Protein AF-A0A352XMZ4-F1 (afdb_monomer_lite)

Structure (mmCIF, N/CA/C/O backbone):
data_AF-A0A352XMZ4-F1
#
_entry.id   AF-A0A352XMZ4-F1
#
loop_
_atom_site.group_PDB
_atom_site.id
_atom_site.type_symbol
_atom_site.label_atom_id
_atom_site.label_alt_id
_atom_site.label_comp_id
_atom_site.label_asym_id
_atom_site.label_entity_id
_atom_site.label_seq_id
_atom_site.pdbx_PDB_ins_code
_atom_site.Cartn_x
_atom_site.Cartn_y
_atom_site.Cartn_z
_atom_site.occupancy
_atom_site.B_iso_or_equiv
_atom_site.auth_seq_id
_atom_site.auth_comp_id
_atom_site.auth_asym_id
_atom_site.auth_atom_id
_atom_site.pdbx_PDB_model_num
ATOM 1 N N . ARG A 1 1 ? 31.412 6.198 -8.043 1.00 80.88 1 ARG A N 1
ATOM 2 C CA . ARG A 1 1 ? 30.135 5.512 -8.355 1.00 80.88 1 ARG A CA 1
ATOM 3 C C . ARG A 1 1 ? 30.346 4.757 -9.650 1.00 80.88 1 ARG A C 1
ATOM 5 O O . ARG A 1 1 ? 30.890 5.352 -10.569 1.00 80.88 1 ARG A O 1
ATOM 12 N N . GLU A 1 2 ? 29.984 3.483 -9.696 1.00 91.50 2 GLU A N 1
ATOM 13 C CA . GLU A 1 2 ? 30.024 2.706 -10.934 1.00 91.50 2 GLU A CA 1
ATOM 14 C C . GLU A 1 2 ? 28.784 3.038 -11.775 1.00 91.50 2 GLU A C 1
ATOM 16 O O . GLU A 1 2 ? 27.682 3.142 -11.234 1.00 91.50 2 GLU A O 1
ATOM 21 N N . LEU A 1 3 ? 28.972 3.283 -13.074 1.00 89.38 3 LEU A N 1
ATOM 22 C CA . LEU A 1 3 ? 27.888 3.588 -14.007 1.00 89.38 3 LEU A CA 1
ATOM 23 C C . LEU A 1 3 ? 27.690 2.393 -14.942 1.00 89.38 3 LEU A C 1
ATOM 25 O O . LEU A 1 3 ? 28.551 2.095 -15.763 1.00 89.38 3 LEU A O 1
ATOM 29 N N . HIS A 1 4 ? 26.541 1.726 -14.845 1.00 92.94 4 HIS A N 1
ATOM 30 C CA . HIS A 1 4 ? 26.196 0.570 -15.680 1.00 92.94 4 HIS A CA 1
ATOM 31 C C . HIS A 1 4 ? 25.410 0.982 -16.931 1.00 92.94 4 HIS A C 1
ATOM 33 O O . HIS A 1 4 ? 24.277 0.550 -17.135 1.00 92.94 4 HIS A O 1
ATOM 39 N N . VAL A 1 5 ? 26.016 1.835 -17.761 1.00 93.62 5 VAL A N 1
ATOM 40 C CA . VAL A 1 5 ? 25.349 2.487 -18.903 1.00 93.62 5 VAL A CA 1
ATOM 41 C C . VAL A 1 5 ? 24.702 1.479 -19.856 1.00 93.62 5 VAL A C 1
ATOM 43 O O . VAL A 1 5 ? 23.531 1.631 -20.182 1.00 93.62 5 VAL A O 1
ATOM 46 N N . GLU A 1 6 ? 25.412 0.418 -20.250 1.00 95.44 6 GLU A N 1
ATOM 47 C CA . GLU A 1 6 ? 24.882 -0.586 -21.188 1.00 95.44 6 GLU A CA 1
ATOM 48 C C . GLU A 1 6 ? 23.616 -1.276 -20.663 1.00 95.44 6 GLU A C 1
ATOM 50 O O . GLU A 1 6 ? 22.633 -1.416 -21.389 1.00 95.44 6 GLU A O 1
ATOM 55 N N . LYS A 1 7 ? 23.606 -1.654 -19.378 1.00 94.38 7 LYS A N 1
ATOM 56 C CA . LYS A 1 7 ? 22.450 -2.305 -18.744 1.00 94.38 7 LYS A CA 1
ATOM 57 C C . LYS A 1 7 ? 21.257 -1.358 -18.650 1.00 94.38 7 LYS A C 1
ATOM 59 O O . LYS A 1 7 ? 20.125 -1.783 -18.867 1.00 94.38 7 LYS A O 1
ATOM 64 N N . SER A 1 8 ? 21.512 -0.081 -18.363 1.00 93.00 8 SER A N 1
ATOM 65 C CA . SER A 1 8 ? 20.471 0.945 -18.357 1.00 93.00 8 SER A CA 1
ATOM 66 C C . SER A 1 8 ? 19.879 1.137 -19.751 1.00 93.00 8 SER A C 1
ATOM 68 O O . SER A 1 8 ? 18.665 1.079 -19.895 1.00 93.00 8 SER A O 1
ATOM 70 N N . MET A 1 9 ? 20.717 1.277 -20.785 1.00 93.62 9 MET A N 1
ATOM 71 C CA . MET A 1 9 ? 20.260 1.430 -22.173 1.00 93.62 9 MET A CA 1
ATOM 72 C C . MET A 1 9 ? 19.422 0.239 -22.646 1.00 93.62 9 MET A C 1
ATOM 74 O O . MET A 1 9 ? 18.446 0.433 -23.360 1.00 93.62 9 MET A O 1
ATOM 78 N N . ALA A 1 10 ? 19.766 -0.978 -22.215 1.00 93.38 10 ALA A N 1
ATOM 79 C CA . ALA A 1 10 ? 19.003 -2.184 -22.533 1.00 93.38 10 ALA A CA 1
ATOM 80 C C . ALA A 1 10 ? 17.645 -2.278 -21.808 1.00 93.38 10 ALA A C 1
ATOM 82 O O . ALA A 1 10 ? 16.794 -3.059 -22.224 1.00 93.38 10 ALA A O 1
ATOM 83 N N . SER A 1 11 ? 17.447 -1.516 -20.727 1.00 92.31 11 SER A N 1
ATOM 84 C CA . SER A 1 11 ? 16.246 -1.579 -19.877 1.00 92.31 11 SER A CA 1
ATOM 85 C C . SER A 1 11 ? 15.297 -0.389 -20.065 1.00 92.31 11 SER A C 1
ATOM 87 O O . SER A 1 11 ? 14.227 -0.373 -19.463 1.00 92.31 11 SER A O 1
ATOM 89 N N . ILE A 1 12 ? 15.681 0.614 -20.861 1.00 90.38 12 ILE A N 1
ATOM 90 C CA . ILE A 1 12 ? 14.845 1.781 -21.164 1.00 90.38 12 ILE A CA 1
ATOM 91 C C . ILE A 1 12 ? 13.960 1.455 -22.366 1.00 90.38 12 ILE A C 1
ATOM 93 O O . ILE A 1 12 ? 14.461 1.188 -23.459 1.00 90.38 12 ILE A O 1
ATOM 97 N N . ASP A 1 13 ? 12.643 1.545 -22.194 1.00 90.12 13 ASP A N 1
ATOM 98 C CA . ASP A 1 13 ? 11.735 1.661 -23.332 1.00 90.12 13 ASP A CA 1
ATOM 99 C C . ASP A 1 13 ? 11.601 3.139 -23.714 1.00 90.12 13 ASP A C 1
ATOM 101 O O . ASP A 1 13 ? 10.923 3.919 -23.055 1.00 90.12 13 ASP A O 1
ATOM 105 N N . PHE A 1 14 ? 12.268 3.542 -24.797 1.00 87.75 14 PHE A N 1
ATOM 106 C CA . PHE A 1 14 ? 12.270 4.930 -25.283 1.00 87.75 14 PHE A CA 1
ATOM 107 C C . PHE A 1 14 ? 10.926 5.398 -25.850 1.00 87.75 14 PHE A C 1
ATOM 109 O O . PHE A 1 14 ? 10.795 6.556 -26.247 1.00 87.75 14 PHE A O 1
ATOM 116 N N . ARG A 1 15 ? 9.949 4.495 -25.946 1.00 91.62 15 ARG A N 1
ATOM 117 C CA . ARG A 1 15 ? 8.584 4.803 -26.378 1.00 91.62 15 ARG A CA 1
ATOM 118 C C . ARG A 1 15 ? 7.611 4.837 -25.208 1.00 91.62 15 ARG A C 1
ATOM 120 O O . ARG A 1 15 ? 6.438 5.120 -25.441 1.00 91.62 15 ARG A O 1
ATOM 127 N N . ASP A 1 16 ? 8.078 4.521 -24.001 1.00 88.44 16 ASP A N 1
ATOM 128 C CA . ASP A 1 16 ? 7.254 4.594 -22.808 1.00 88.44 16 ASP A CA 1
ATOM 129 C C . ASP A 1 16 ? 6.807 6.040 -22.582 1.00 88.44 16 ASP A C 1
ATOM 131 O O . ASP A 1 16 ? 7.581 6.991 -22.734 1.00 88.44 16 ASP A O 1
ATOM 135 N N . ILE A 1 17 ? 5.529 6.194 -22.267 1.00 85.50 17 ILE A N 1
ATOM 136 C CA . ILE A 1 17 ? 4.900 7.480 -22.001 1.00 85.50 17 ILE A CA 1
ATOM 137 C C . ILE A 1 17 ? 4.302 7.423 -20.610 1.00 85.50 17 ILE A C 1
ATOM 139 O O . ILE A 1 17 ? 3.696 6.426 -20.221 1.00 85.50 17 ILE A O 1
ATOM 143 N N . GLU A 1 18 ? 4.456 8.511 -19.863 1.00 80.19 18 GLU A N 1
ATOM 144 C CA . GLU A 1 18 ? 3.935 8.561 -18.507 1.00 80.19 18 GLU A CA 1
ATOM 145 C C . GLU A 1 18 ? 2.407 8.364 -18.531 1.00 80.19 18 GLU A C 1
ATOM 147 O O . GLU A 1 18 ? 1.696 9.109 -19.223 1.00 80.19 18 GLU A O 1
ATOM 152 N N . PRO A 1 19 ? 1.880 7.340 -17.832 1.00 77.38 19 PRO A N 1
ATOM 153 C CA . PRO A 1 19 ? 0.449 7.104 -17.794 1.00 77.38 19 PRO A CA 1
ATOM 154 C C . PRO A 1 19 ? -0.251 8.271 -17.094 1.00 77.38 19 PRO A C 1
ATOM 156 O O . PRO A 1 19 ? 0.280 8.886 -16.170 1.00 77.38 19 PRO A O 1
ATOM 159 N N . GLN A 1 20 ? -1.479 8.567 -17.518 1.00 78.19 20 GLN A N 1
ATOM 160 C CA . GLN A 1 20 ? -2.294 9.575 -16.845 1.00 78.19 20 GLN A CA 1
ATOM 161 C C . GLN A 1 20 ? -2.614 9.110 -15.420 1.00 78.19 20 GLN A C 1
ATOM 163 O O . GLN A 1 20 ? -3.150 8.019 -15.220 1.00 78.19 20 GLN A O 1
ATOM 168 N N . ILE A 1 21 ? -2.296 9.945 -14.431 1.00 71.44 21 ILE A N 1
ATOM 169 C CA . ILE A 1 21 ? -2.638 9.684 -13.033 1.00 71.44 21 ILE A CA 1
ATOM 170 C C . ILE A 1 21 ? -4.090 10.104 -12.815 1.00 71.44 21 ILE A C 1
ATOM 172 O O . ILE A 1 21 ? -4.423 11.287 -12.881 1.00 71.44 21 ILE A O 1
ATOM 176 N N . GLU A 1 22 ? -4.962 9.145 -12.514 1.00 71.81 22 GLU A N 1
ATOM 177 C CA . GLU A 1 22 ? -6.327 9.460 -12.104 1.00 71.81 22 GLU A CA 1
ATOM 178 C C . GLU A 1 22 ? -6.329 10.079 -10.702 1.00 71.81 22 GLU A C 1
ATOM 180 O O . GLU A 1 22 ? -6.132 9.399 -9.696 1.00 71.81 22 GLU A O 1
ATOM 185 N N . CYS A 1 23 ? -6.600 11.383 -10.611 1.00 66.19 23 CYS A N 1
ATOM 186 C CA . CYS A 1 23 ? -6.618 12.096 -9.329 1.00 66.19 23 CYS A CA 1
ATOM 187 C C . CYS A 1 23 ? -7.720 11.617 -8.360 1.00 66.19 23 CYS A C 1
ATOM 189 O O . CYS A 1 23 ? -7.673 11.955 -7.181 1.00 66.19 23 CYS A O 1
ATOM 191 N N . ASN A 1 24 ? -8.693 10.832 -8.840 1.00 65.69 24 ASN A N 1
ATOM 192 C CA . ASN A 1 24 ? -9.849 10.350 -8.078 1.00 65.69 24 ASN A CA 1
ATOM 193 C C . ASN A 1 24 ? -9.892 8.816 -7.939 1.00 65.69 24 ASN A C 1
ATOM 195 O O . ASN A 1 24 ? -10.969 8.262 -7.724 1.00 65.69 24 ASN A O 1
ATOM 199 N N . ALA A 1 25 ? -8.751 8.120 -8.007 1.00 67.00 25 ALA A N 1
ATOM 200 C CA . ALA A 1 25 ? -8.667 6.654 -7.874 1.00 67.00 25 ALA A CA 1
ATOM 201 C C . ALA A 1 25 ? -9.084 6.096 -6.484 1.00 67.00 25 ALA A C 1
ATOM 203 O O . ALA A 1 25 ? -8.910 4.911 -6.184 1.00 67.00 25 ALA A O 1
ATOM 204 N N . GLY A 1 26 ? -9.648 6.937 -5.610 1.00 81.31 26 GLY A N 1
ATOM 205 C CA . GLY A 1 26 ? -10.047 6.579 -4.257 1.00 81.31 26 GLY A CA 1
ATOM 206 C C . GLY A 1 26 ? -8.827 6.264 -3.398 1.00 81.31 26 GLY A C 1
ATOM 207 O O . GLY A 1 26 ? -7.942 7.101 -3.234 1.00 81.31 26 GLY A O 1
ATOM 208 N N . PHE A 1 27 ? -8.793 5.058 -2.834 1.00 84.94 27 PHE A N 1
ATOM 209 C CA . PHE A 1 27 ? -7.709 4.620 -1.953 1.00 84.94 27 PHE A CA 1
ATOM 210 C C . PHE A 1 27 ? -6.594 3.874 -2.691 1.00 84.94 27 PHE A C 1
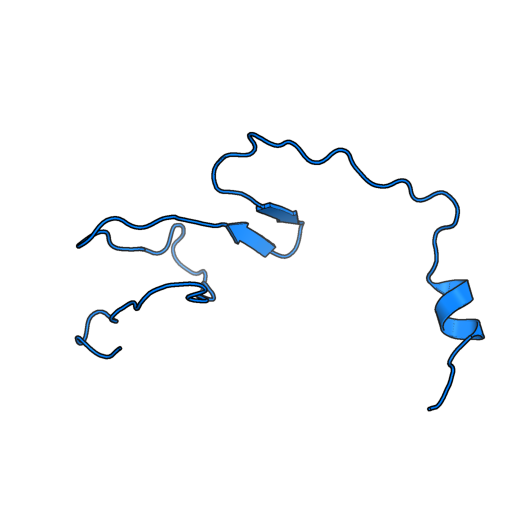ATOM 212 O O . PHE A 1 27 ? -5.518 3.714 -2.126 1.00 84.94 27 PHE A O 1
ATOM 219 N N . VAL A 1 28 ? -6.811 3.420 -3.931 1.00 87.56 28 VAL A N 1
ATOM 220 C CA . VAL A 1 28 ? -5.838 2.603 -4.672 1.00 87.56 28 VAL A CA 1
ATOM 221 C C . VAL A 1 28 ? -4.855 3.513 -5.403 1.00 87.56 28 VAL A C 1
ATOM 223 O O . VAL A 1 28 ? -5.236 4.245 -6.309 1.00 87.56 28 VAL A O 1
ATOM 226 N N . LEU A 1 29 ? -3.578 3.444 -5.030 1.00 87.00 29 LEU A N 1
ATOM 227 C CA . LEU A 1 29 ? -2.502 4.182 -5.701 1.00 87.00 29 LEU A CA 1
ATOM 228 C C . LEU A 1 29 ? -1.916 3.403 -6.882 1.00 87.00 29 LEU A C 1
ATOM 230 O O . LEU A 1 29 ? -1.478 3.997 -7.861 1.00 87.00 29 LEU A O 1
ATOM 234 N N . ALA A 1 30 ? -1.864 2.074 -6.772 1.00 86.50 30 ALA A N 1
ATOM 235 C CA . ALA A 1 30 ? -1.339 1.194 -7.809 1.00 86.50 30 ALA A CA 1
ATOM 236 C C . ALA A 1 30 ? -1.998 -0.186 -7.727 1.00 86.50 30 ALA A C 1
ATOM 238 O O . ALA A 1 30 ? -2.184 -0.729 -6.636 1.00 86.50 30 ALA A O 1
ATOM 239 N N . ASN A 1 31 ? -2.301 -0.773 -8.884 1.00 87.50 31 ASN A N 1
ATOM 240 C CA . ASN A 1 31 ? -2.832 -2.126 -9.005 1.00 87.50 31 ASN A CA 1
ATOM 241 C C . ASN A 1 31 ? -2.057 -2.874 -10.091 1.00 87.50 31 ASN A C 1
ATOM 243 O O . ASN A 1 31 ? -2.326 -2.727 -11.283 1.00 87.50 31 ASN A O 1
ATOM 247 N N . CYS A 1 32 ? -1.071 -3.651 -9.661 1.00 86.62 32 CYS A N 1
ATOM 248 C CA . CYS A 1 32 ? -0.182 -4.399 -10.536 1.00 86.62 32 CYS A CA 1
ATOM 249 C C . CYS A 1 32 ? -0.410 -5.904 -10.353 1.00 86.62 32 CYS A C 1
ATOM 251 O O . CYS A 1 32 ? -0.990 -6.354 -9.368 1.00 86.62 32 CYS A O 1
ATOM 253 N N . ILE A 1 33 ? 0.135 -6.709 -11.268 1.00 89.38 33 ILE A N 1
ATOM 254 C CA . ILE A 1 33 ? 0.026 -8.181 -11.230 1.00 89.38 33 ILE A CA 1
ATOM 255 C C . ILE A 1 33 ? 0.538 -8.762 -9.897 1.00 89.38 33 ILE A C 1
ATOM 257 O O . ILE A 1 33 ? 0.047 -9.789 -9.431 1.00 89.38 33 ILE A O 1
ATOM 261 N N . PHE A 1 34 ? 1.515 -8.099 -9.274 1.00 87.19 34 PHE A N 1
ATOM 262 C CA . PHE A 1 34 ? 2.203 -8.601 -8.086 1.00 87.19 34 PHE A CA 1
ATOM 263 C C . PHE A 1 34 ? 1.668 -8.046 -6.764 1.00 87.19 34 PHE A C 1
ATOM 265 O O . PHE A 1 34 ? 1.742 -8.730 -5.746 1.00 87.19 34 PHE A O 1
ATOM 272 N N . PHE A 1 35 ? 1.157 -6.815 -6.751 1.00 88.06 35 PHE A N 1
ATOM 273 C CA . PHE A 1 35 ? 0.740 -6.139 -5.526 1.00 88.06 35 PHE A CA 1
ATOM 274 C C . PHE A 1 35 ? -0.280 -5.037 -5.805 1.00 88.06 35 PHE A C 1
ATOM 276 O O . PHE A 1 35 ? -0.379 -4.511 -6.914 1.00 88.06 35 PHE A O 1
ATOM 283 N N . VAL A 1 36 ? -0.995 -4.662 -4.747 1.00 88.31 36 VAL A N 1
ATOM 284 C CA . VAL A 1 36 ? -1.878 -3.497 -4.712 1.00 88.31 36 VAL A CA 1
ATOM 285 C C . VAL A 1 36 ? -1.349 -2.559 -3.636 1.00 88.31 36 VAL A C 1
ATOM 287 O O . VAL A 1 36 ? -0.996 -3.014 -2.547 1.00 88.31 36 VAL A O 1
ATOM 290 N N . VAL A 1 37 ? -1.262 -1.271 -3.956 1.00 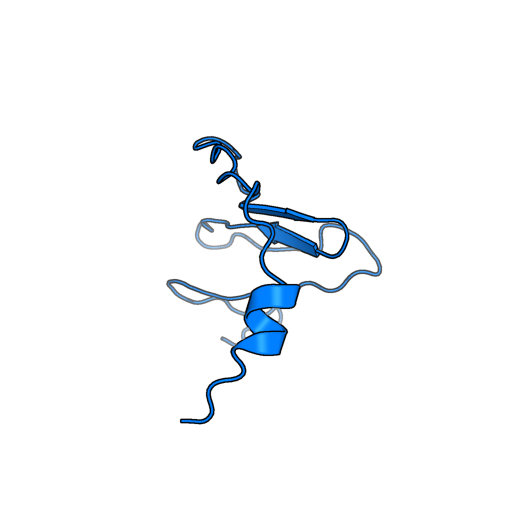90.06 37 VAL A N 1
ATOM 291 C CA . VAL A 1 37 ? -0.903 -0.223 -2.998 1.00 90.06 37 VAL A CA 1
ATOM 292 C C . VAL A 1 37 ? -2.139 0.606 -2.720 1.00 90.06 37 VAL A C 1
ATOM 294 O O . VAL A 1 37 ? -2.737 1.155 -3.644 1.00 90.06 37 VAL A O 1
ATOM 297 N N . GLU A 1 38 ? -2.485 0.719 -1.443 1.00 89.00 38 GLU A N 1
ATOM 298 C CA . GLU A 1 38 ? -3.621 1.503 -0.978 1.00 89.00 38 GLU A CA 1
ATOM 299 C C . GLU A 1 38 ? -3.167 2.525 0.070 1.00 89.00 38 GLU A C 1
ATOM 301 O O . GLU A 1 38 ? -2.274 2.250 0.876 1.00 89.00 38 GLU A O 1
ATOM 306 N N . LYS A 1 39 ? -3.781 3.709 0.065 1.00 89.69 39 LYS A N 1
ATOM 307 C CA . LYS A 1 39 ? -3.565 4.762 1.057 1.00 89.69 39 LYS A CA 1
ATOM 308 C C . LYS A 1 39 ? -4.887 5.102 1.722 1.00 89.69 39 LYS A C 1
ATOM 310 O O . LYS A 1 39 ? -5.839 5.486 1.055 1.00 89.69 39 LYS A O 1
ATOM 315 N N . PHE A 1 40 ? -4.898 5.039 3.048 1.00 87.75 40 PHE A N 1
ATOM 316 C CA . PHE A 1 40 ? -6.055 5.375 3.868 1.00 87.75 40 PHE A CA 1
ATOM 317 C C . PHE A 1 40 ? -5.723 6.531 4.805 1.00 87.75 40 PHE A C 1
ATOM 319 O O . PHE A 1 40 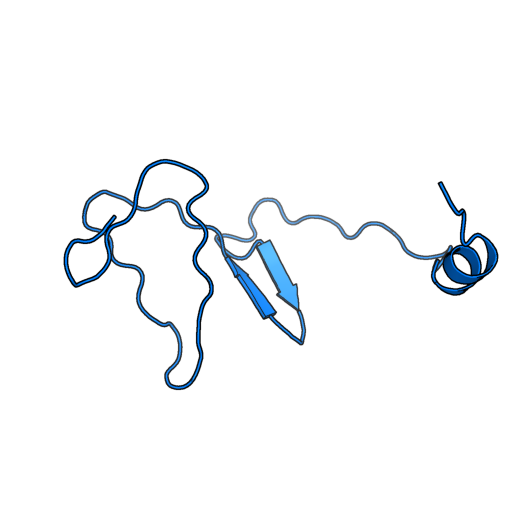? -4.632 6.587 5.372 1.00 87.75 40 PHE A O 1
ATOM 326 N N . THR A 1 41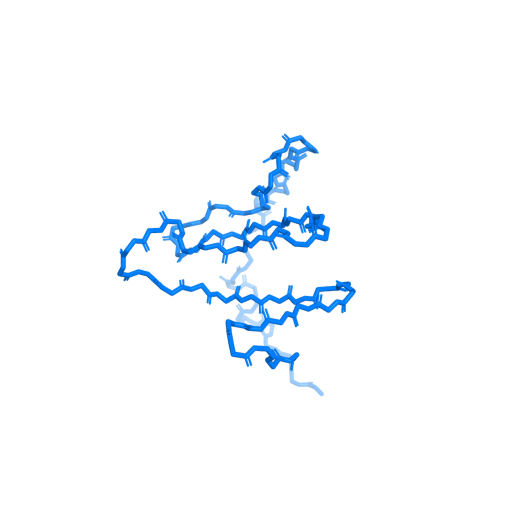 ? -6.701 7.406 5.013 1.00 89.12 41 THR A N 1
ATOM 327 C CA . THR A 1 41 ? -6.739 8.291 6.177 1.00 89.12 41 THR A CA 1
ATOM 328 C C . THR A 1 41 ? -7.654 7.635 7.197 1.00 89.12 41 THR A C 1
ATOM 330 O O . THR A 1 41 ? -8.830 7.417 6.917 1.00 89.12 41 THR A O 1
ATOM 333 N N . LEU A 1 42 ? -7.109 7.271 8.356 1.00 87.50 42 LEU A N 1
ATOM 334 C CA . LEU A 1 42 ? -7.871 6.595 9.401 1.00 87.50 42 LEU A CA 1
ATOM 335 C C . LEU A 1 42 ? -8.395 7.602 10.418 1.00 87.50 42 LEU A C 1
ATOM 337 O O . LEU A 1 42 ? -7.631 8.391 10.975 1.00 87.50 42 LEU A O 1
ATOM 341 N N . GLU A 1 43 ? -9.685 7.518 10.730 1.00 87.44 43 GLU A N 1
ATOM 342 C CA . GLU A 1 43 ? -10.229 8.192 11.904 1.00 87.44 43 GLU A CA 1
ATOM 343 C C . GLU A 1 43 ? -9.879 7.425 13.182 1.00 87.44 43 GLU A C 1
ATOM 345 O O . GLU A 1 43 ? -9.596 6.220 13.174 1.00 87.44 43 GLU A O 1
ATOM 350 N N . ARG A 1 44 ? -9.917 8.118 14.321 1.00 83.88 44 ARG A N 1
ATOM 351 C CA . ARG A 1 44 ? -9.588 7.519 15.616 1.00 83.88 44 ARG A CA 1
ATOM 352 C C . ARG A 1 44 ? -10.521 6.330 15.895 1.00 83.88 44 ARG A C 1
ATOM 354 O O . ARG A 1 44 ? -11.733 6.463 15.793 1.00 83.88 44 ARG A O 1
ATOM 361 N N . LYS A 1 45 ? -9.945 5.197 16.321 1.00 81.06 45 LYS A N 1
ATOM 362 C CA . LYS A 1 45 ? -10.626 3.899 16.542 1.00 81.06 45 LYS A CA 1
ATOM 363 C C . LYS A 1 45 ? -11.068 3.158 15.270 1.00 81.06 45 LYS A C 1
ATOM 365 O O . LYS A 1 45 ? -11.754 2.146 15.385 1.00 81.06 45 LYS A O 1
ATOM 370 N N . THR A 1 46 ? -10.641 3.595 14.086 1.00 83.06 46 THR A N 1
ATOM 371 C CA . THR A 1 46 ? -10.772 2.785 12.867 1.00 83.06 46 THR A CA 1
ATOM 372 C C . THR A 1 46 ? -9.753 1.652 12.896 1.00 83.06 46 THR A C 1
ATOM 374 O O . THR A 1 46 ? -8.600 1.859 13.273 1.00 83.06 46 THR A O 1
ATOM 377 N N . GLN A 1 47 ? -10.174 0.455 12.498 1.00 79.19 47 GLN A N 1
ATOM 378 C CA . GLN A 1 47 ? -9.299 -0.706 12.382 1.00 79.19 47 GLN A CA 1
ATOM 379 C C . GLN A 1 47 ? -9.030 -1.009 10.911 1.00 79.19 47 GLN A C 1
ATOM 381 O O . GLN A 1 47 ? -9.947 -0.981 10.091 1.00 79.19 47 GLN A O 1
ATOM 386 N N . ILE A 1 48 ? -7.779 -1.337 10.590 1.00 79.12 48 ILE A N 1
ATOM 387 C CA . ILE A 1 48 ? -7.440 -1.972 9.317 1.00 79.12 48 ILE A CA 1
ATOM 388 C C . ILE A 1 48 ? -7.481 -3.481 9.540 1.00 79.12 48 ILE A C 1
ATOM 390 O O . ILE A 1 48 ? -6.781 -4.003 10.407 1.00 79.12 48 ILE A O 1
ATOM 394 N N . VA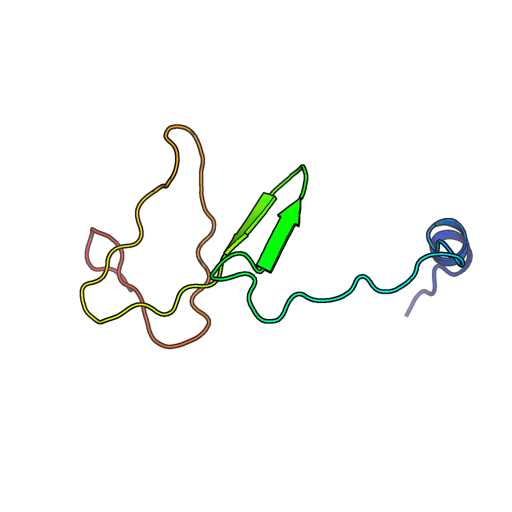L A 1 49 ? -8.290 -4.177 8.747 1.00 74.19 49 VAL A N 1
ATOM 395 C CA . VAL A 1 49 ? -8.376 -5.641 8.746 1.00 74.19 49 VAL A CA 1
ATOM 396 C C . VAL A 1 49 ? -7.971 -6.192 7.386 1.00 74.19 49 VAL A C 1
ATOM 398 O O . VAL A 1 49 ? -8.082 -5.517 6.363 1.00 74.19 49 VAL A O 1
ATOM 401 N N . HIS A 1 50 ? -7.503 -7.438 7.365 1.00 68.56 50 HIS A N 1
ATOM 402 C CA . HIS A 1 50 ? -7.171 -8.129 6.124 1.00 68.56 50 HIS A CA 1
ATOM 403 C C . HIS A 1 50 ? -8.371 -8.205 5.183 1.00 68.56 50 HIS A C 1
ATOM 405 O O . HIS A 1 50 ? -9.377 -8.835 5.497 1.00 68.56 50 HIS A O 1
ATOM 411 N N . ALA A 1 51 ? -8.219 -7.651 3.980 1.00 65.75 51 ALA A N 1
ATOM 412 C CA . ALA A 1 51 ? -9.259 -7.696 2.956 1.00 65.75 51 ALA A CA 1
ATOM 413 C C . ALA A 1 51 ? -9.493 -9.111 2.378 1.00 65.75 51 ALA A C 1
ATOM 415 O O . ALA A 1 51 ? -10.573 -9.395 1.865 1.00 65.75 51 ALA A O 1
ATOM 416 N N . LYS A 1 52 ? -8.495 -10.013 2.436 1.00 72.25 52 LYS A N 1
ATOM 417 C CA . LYS A 1 52 ? -8.597 -11.400 1.938 1.00 72.25 52 LYS A CA 1
ATOM 418 C C . LYS A 1 52 ? -7.863 -12.393 2.835 1.00 72.25 52 LYS A C 1
ATOM 420 O O . LYS A 1 52 ? -6.675 -12.227 3.110 1.00 72.25 52 LYS A O 1
ATOM 425 N N . ALA A 1 53 ? -8.559 -13.466 3.210 1.00 75.81 53 ALA A N 1
ATOM 426 C CA . ALA A 1 53 ? -7.981 -14.596 3.929 1.00 75.81 53 ALA A CA 1
ATOM 427 C C . ALA A 1 53 ? -6.828 -15.234 3.130 1.00 75.81 53 ALA A C 1
ATOM 429 O O . ALA A 1 53 ? -6.908 -15.371 1.908 1.00 75.81 53 ALA A O 1
ATOM 430 N N . GLY A 1 54 ? -5.749 -15.608 3.822 1.00 81.00 54 GLY A N 1
ATOM 431 C CA . GLY A 1 54 ? -4.576 -16.253 3.218 1.00 81.00 54 GLY A CA 1
ATOM 432 C C . GLY A 1 54 ? -3.585 -15.307 2.529 1.00 81.00 54 GLY A C 1
ATOM 433 O O . GLY A 1 54 ? -2.639 -15.778 1.903 1.00 81.00 54 GLY A O 1
ATOM 434 N N . ARG A 1 55 ? -3.769 -13.986 2.634 1.00 83.56 55 ARG A N 1
ATOM 435 C CA . ARG A 1 55 ? -2.788 -12.986 2.181 1.00 83.56 55 ARG A CA 1
ATOM 436 C C . ARG A 1 55 ? -2.169 -12.267 3.372 1.00 83.56 55 ARG A C 1
ATOM 438 O O . ARG A 1 55 ? -2.786 -12.178 4.427 1.00 83.56 55 ARG A O 1
ATOM 445 N N . PHE A 1 56 ? -0.969 -11.726 3.190 1.00 85.38 56 PHE A N 1
ATOM 446 C CA . PHE A 1 56 ? -0.374 -10.776 4.128 1.00 85.38 56 PHE A CA 1
ATOM 447 C C . PHE A 1 56 ? -0.478 -9.355 3.567 1.00 85.38 56 PHE A C 1
ATOM 449 O O . PHE A 1 56 ? -0.653 -9.168 2.363 1.00 85.38 56 PHE A O 1
ATOM 456 N N . ILE A 1 57 ? -0.383 -8.366 4.451 1.00 87.31 57 ILE A N 1
ATOM 457 C CA . ILE A 1 57 ? -0.302 -6.953 4.085 1.00 87.31 57 ILE A CA 1
ATOM 458 C C . ILE A 1 57 ? 0.937 -6.358 4.742 1.00 87.31 57 ILE A C 1
ATOM 460 O O . ILE A 1 57 ? 1.318 -6.767 5.839 1.00 87.31 57 ILE A O 1
ATOM 464 N N . LEU A 1 58 ? 1.562 -5.404 4.063 1.00 89.31 58 LEU A N 1
ATOM 465 C CA . LEU A 1 58 ? 2.600 -4.563 4.642 1.00 89.31 58 LEU A CA 1
ATOM 466 C C . LEU A 1 58 ? 1.959 -3.218 4.973 1.00 89.31 58 LEU A C 1
ATOM 468 O O . LEU A 1 58 ? 1.376 -2.584 4.096 1.00 89.31 58 LEU A O 1
ATOM 472 N N . LEU A 1 59 ? 2.044 -2.806 6.235 1.00 89.44 59 LEU A N 1
ATOM 473 C CA . LEU A 1 59 ? 1.519 -1.526 6.699 1.00 89.44 59 LEU A CA 1
ATOM 474 C C . LEU A 1 59 ? 2.671 -0.556 6.922 1.00 89.44 59 LEU A C 1
ATOM 476 O O . LEU A 1 59 ? 3.646 -0.882 7.596 1.00 89.44 59 LEU A O 1
ATOM 480 N N . HIS A 1 60 ? 2.536 0.644 6.367 1.00 91.69 60 HIS A N 1
ATOM 481 C CA . HIS A 1 60 ? 3.489 1.726 6.555 1.00 91.69 60 HIS A CA 1
ATOM 482 C C . HIS A 1 60 ? 2.743 2.972 7.030 1.00 91.69 60 HIS A C 1
ATOM 484 O O . HIS A 1 60 ? 1.901 3.515 6.314 1.00 91.69 60 HIS A O 1
ATOM 490 N N . VAL A 1 61 ? 3.035 3.408 8.256 1.00 92.00 61 VAL A N 1
ATOM 491 C CA . VAL A 1 61 ? 2.444 4.615 8.840 1.00 92.00 61 VAL A CA 1
ATOM 492 C C . VAL A 1 61 ? 3.264 5.810 8.376 1.00 92.00 61 VAL A C 1
ATOM 494 O O . VAL A 1 61 ? 4.400 5.997 8.798 1.00 92.00 61 VAL A O 1
ATOM 497 N N . VAL A 1 62 ? 2.691 6.603 7.474 1.00 93.75 62 VAL A N 1
ATOM 498 C CA . VAL A 1 62 ? 3.339 7.812 6.938 1.00 93.75 62 VAL A CA 1
ATOM 499 C C . VAL A 1 62 ? 3.088 9.052 7.798 1.00 93.75 62 VAL A C 1
ATOM 501 O O . VAL A 1 62 ? 3.848 10.010 7.716 1.00 93.75 62 VAL A O 1
ATOM 504 N N . GLU A 1 63 ? 2.040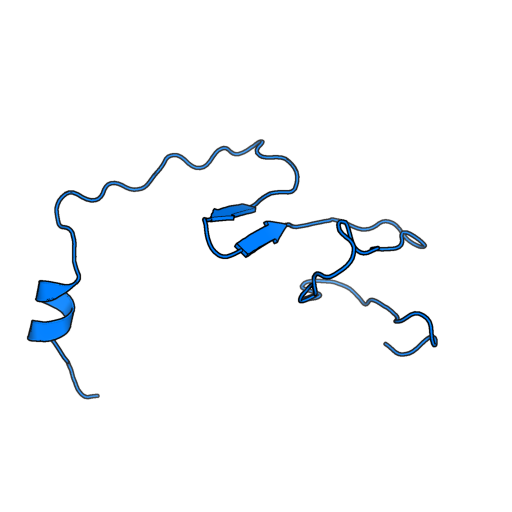 9.034 8.626 1.00 93.31 63 GLU A N 1
ATOM 505 C CA . GLU A 1 63 ? 1.673 10.117 9.538 1.00 93.31 63 GLU A CA 1
ATOM 506 C C . GLU A 1 63 ? 0.925 9.557 10.760 1.00 93.31 63 GLU A C 1
ATOM 508 O O . GLU A 1 63 ? 0.121 8.631 10.637 1.00 93.31 63 GLU A O 1
ATOM 513 N N . GLY A 1 64 ? 1.179 10.126 11.943 1.00 92.12 64 GLY A N 1
ATOM 514 C CA . GLY A 1 64 ? 0.534 9.719 13.192 1.00 92.12 64 GLY A CA 1
ATOM 515 C C . GLY A 1 64 ? 1.126 8.445 13.801 1.00 92.12 64 GLY A C 1
ATOM 516 O O . GLY A 1 64 ? 2.336 8.241 13.794 1.00 92.12 64 GLY A O 1
ATOM 517 N N . SER A 1 65 ? 0.268 7.610 14.389 1.00 89.75 65 SER A N 1
ATOM 518 C CA . SER A 1 65 ? 0.651 6.322 14.979 1.00 89.75 65 SER A CA 1
ATOM 519 C C . SER A 1 65 ? -0.492 5.320 14.848 1.00 89.75 65 SER A C 1
ATOM 521 O O . SER A 1 65 ? -1.664 5.703 14.823 1.00 89.75 65 SER A O 1
ATOM 523 N N . ALA A 1 66 ? -0.142 4.041 14.767 1.00 87.69 66 ALA A N 1
ATOM 524 C CA . ALA A 1 66 ? -1.076 2.929 14.842 1.00 87.69 66 ALA A CA 1
ATOM 525 C C . ALA A 1 66 ? -0.693 2.055 16.038 1.00 87.69 66 ALA A C 1
ATOM 527 O O . ALA A 1 66 ? 0.444 2.101 16.490 1.00 87.69 66 ALA A O 1
ATOM 528 N N . VAL A 1 67 ? -1.643 1.279 16.547 1.00 88.19 67 VAL A N 1
ATOM 529 C CA . VAL A 1 67 ? -1.390 0.254 17.562 1.00 88.19 67 VAL A CA 1
ATOM 530 C C . VAL A 1 67 ? -1.839 -1.089 17.019 1.00 88.19 67 VAL A C 1
ATOM 532 O O . VAL A 1 67 ? -2.870 -1.175 16.346 1.00 88.19 67 VAL A O 1
ATOM 535 N N . ASP A 1 68 ? -1.073 -2.134 17.303 1.00 85.94 68 ASP A N 1
ATOM 536 C CA . ASP A 1 68 ? -1.494 -3.499 17.032 1.00 85.94 68 ASP A CA 1
ATOM 537 C C . ASP A 1 68 ? -2.626 -3.938 17.981 1.00 85.94 68 ASP A C 1
ATOM 539 O O . ASP A 1 68 ? -3.015 -3.233 18.919 1.00 85.94 68 ASP A O 1
ATOM 543 N N . ALA A 1 69 ? -3.176 -5.132 17.746 1.00 80.69 69 ALA A N 1
ATOM 544 C CA . ALA A 1 69 ? -4.256 -5.676 18.572 1.00 80.69 69 ALA A CA 1
ATOM 545 C C . ALA A 1 69 ? -3.838 -5.942 20.035 1.00 80.69 69 ALA A C 1
ATOM 547 O O . ALA A 1 69 ? -4.701 -6.054 20.904 1.00 80.69 69 ALA A O 1
ATOM 548 N N . GLY A 1 70 ? -2.534 -6.042 20.310 1.00 82.38 70 GLY A N 1
ATOM 549 C CA . GLY A 1 70 ? -1.965 -6.162 21.652 1.00 82.38 70 GLY A CA 1
ATOM 550 C C . GLY A 1 70 ? -1.686 -4.814 22.324 1.00 82.38 70 GLY A C 1
ATOM 551 O O . GLY A 1 70 ? -1.214 -4.797 23.460 1.00 82.38 70 GLY A O 1
ATOM 552 N N . GLY A 1 71 ? -1.981 -3.692 21.659 1.00 77.62 71 GLY A N 1
ATOM 553 C CA . GLY A 1 71 ? -1.757 -2.344 22.175 1.00 77.62 71 GLY A CA 1
ATOM 554 C C . GLY A 1 71 ? -0.324 -1.834 22.009 1.00 77.62 71 GLY A C 1
ATOM 555 O O . GLY A 1 71 ? 0.026 -0.821 22.618 1.00 77.62 71 GLY A O 1
ATOM 556 N N . LYS A 1 72 ? 0.511 -2.505 21.208 1.00 76.56 72 LYS A N 1
ATOM 557 C CA . LYS A 1 72 ? 1.870 -2.048 20.909 1.00 76.56 72 LYS A CA 1
ATOM 558 C C . LYS A 1 72 ? 1.844 -1.068 19.736 1.00 76.56 72 LYS A C 1
ATOM 560 O O . LYS A 1 72 ? 1.249 -1.364 18.704 1.00 76.56 72 LYS A O 1
ATOM 565 N N . VAL A 1 73 ? 2.488 0.084 19.923 1.00 71.00 73 VAL A N 1
ATOM 566 C CA . VAL A 1 73 ? 2.727 1.105 18.884 1.00 71.00 73 VAL A CA 1
ATOM 567 C C . VAL A 1 73 ? 3.864 0.669 17.965 1.00 71.00 73 VAL A C 1
ATOM 569 O O . VAL A 1 73 ? 4.878 0.162 18.505 1.00 71.00 73 VAL A O 1
#

Sequence (73 aa):
RELHVEKSMASIDFRDIEPQIECNAGFVLANCIFFVVEKFTLERKTQIVHAKAGRFILLHVVEGSAVDAGGKV

Foldseek 3Di:
DDDPPVVVVVPDDPPDDDDDQDPPPPQWRDDDPVDTHGHDDDDPPDDDDDPDPPDDDDDDDPDDDDADPVRHD

pLDDT: mean 84.64, std 7.7, range [65.69, 95.44]

Secondary structure (DSSP, 8-state):
----HHHHHHH--TT--PPP--TT-TTEEEE-SS-EEE--PPPTT-----SSTT-------SSS----TTS--

Radius of gyration: 18.59 Å; chains: 1; bounding box: 41×28×49 Å